Protein AF-A0A428UQZ9-F1 (afdb_monomer)

Sequence (95 aa):
MAGGYGSVDTSTCTKVTPECPVSATLYGDYFSTGACALFVAQYAILIASQLGLGWRSKTWSYTAYLFVGSVFELIGYISRVRMSFNPFISNAFIL

pLDDT: mean 71.92, std 15.71, range [39.81, 93.62]

InterPro domains:
  IPR007568 RTA-like protein [PTHR31465] (17-95)

Solvent-accessible surface area (backbone atoms only — not comparable to full-atom values): 5682 Å² total; per-residue (Å²): 139,87,80,96,65,88,87,70,63,46,87,74,50,67,62,85,41,94,94,41,51,57,77,81,30,96,73,57,68,86,66,67,62,67,63,40,53,51,52,40,54,51,37,53,54,50,49,55,52,43,56,57,50,32,68,75,64,70,42,59,70,64,42,50,55,52,44,53,54,41,50,54,53,37,43,54,30,50,25,53,52,51,32,66,67,32,64,43,51,78,66,36,72,78,94

Organism: NCBI:txid131363

Mean predicted aligned error: 11.25 Å

Secondary structure (DSSP, 8-state):
-----SS--TTS--S-BTTB-GGGSTT-S---HHHHHHHHHHHHHHHHHHHHHHHHH--HHHHHHHHHHHHHHHHHHHHHHHHHH-TT-GGGGG-

Nearest PDB structures (foldseek):
  7qv3-assembly1_o  TM=7.185E-01  e=1.723E+00  Bacillus subtilis subsp. subtilis str. 168

Structure (mmCIF, N/CA/C/O backbone):
data_AF-A0A428UQZ9-F1
#
_entry.id   AF-A0A428UQZ9-F1
#
loop_
_atom_site.group_PDB
_atom_site.id
_atom_site.type_symbol
_atom_site.label_atom_id
_atom_site.label_alt_id
_atom_site.label_comp_id
_atom_site.label_asym_id
_atom_site.label_entity_id
_atom_site.label_seq_id
_atom_site.pdbx_PDB_ins_code
_atom_site.Cartn_x
_atom_site.Cartn_y
_atom_site.Cartn_z
_atom_site.occupancy
_atom_site.B_iso_or_equiv
_atom_site.auth_seq_id
_atom_site.auth_comp_id
_atom_site.auth_asym_id
_atom_site.auth_atom_id
_atom_site.pdbx_PDB_model_num
ATOM 1 N N . MET A 1 1 ? 18.316 16.395 -10.681 1.00 39.81 1 MET A N 1
ATOM 2 C CA . MET A 1 1 ? 19.605 15.986 -11.274 1.00 39.81 1 MET A CA 1
ATOM 3 C C . MET A 1 1 ? 19.287 15.170 -12.511 1.00 39.81 1 MET A C 1
ATOM 5 O O . MET A 1 1 ? 18.604 14.165 -12.389 1.00 39.81 1 MET A O 1
ATOM 9 N N . ALA A 1 2 ? 19.662 15.685 -13.680 1.00 49.03 2 ALA A N 1
ATOM 10 C CA . ALA A 1 2 ? 19.430 15.079 -14.986 1.00 49.03 2 ALA A CA 1
ATOM 11 C C . ALA A 1 2 ? 20.695 14.321 -15.416 1.00 49.03 2 ALA A C 1
ATOM 13 O O . ALA A 1 2 ? 21.781 14.897 -15.385 1.00 49.03 2 ALA A O 1
ATOM 14 N N . GLY A 1 3 ? 20.555 13.047 -15.784 1.00 44.84 3 GLY A N 1
ATOM 15 C CA . GLY A 1 3 ? 21.629 12.218 -16.326 1.00 44.84 3 GLY A CA 1
ATOM 16 C C . GLY A 1 3 ? 21.402 11.912 -17.809 1.00 44.84 3 GLY A C 1
ATOM 17 O O . GLY A 1 3 ? 20.516 11.145 -18.152 1.00 44.84 3 GLY A O 1
ATOM 18 N N . GLY A 1 4 ? 22.196 12.533 -18.682 1.00 54.44 4 GLY A N 1
ATOM 19 C CA . GLY A 1 4 ? 23.169 11.808 -19.510 1.00 54.44 4 GLY A CA 1
ATOM 20 C C . GLY A 1 4 ? 22.763 10.798 -20.596 1.00 54.44 4 GLY A C 1
ATOM 21 O O . GLY A 1 4 ? 23.665 10.088 -21.023 1.00 54.44 4 GLY A O 1
ATOM 22 N N . TYR A 1 5 ? 21.524 10.721 -21.094 1.00 47.03 5 TYR A N 1
ATOM 23 C CA . TYR A 1 5 ? 21.210 9.917 -22.294 1.00 47.03 5 TYR A CA 1
ATOM 24 C C . TYR A 1 5 ? 20.330 10.713 -23.264 1.00 47.03 5 TYR A C 1
ATOM 26 O O . TYR A 1 5 ? 19.275 11.216 -22.883 1.00 47.03 5 TYR A O 1
ATOM 34 N N . GLY A 1 6 ? 20.787 10.884 -24.507 1.00 49.56 6 GLY A N 1
ATOM 35 C CA . GLY A 1 6 ? 20.039 11.596 -25.543 1.00 49.56 6 GLY A CA 1
ATOM 36 C C . GLY A 1 6 ? 18.675 10.947 -25.783 1.00 49.56 6 GLY A C 1
ATOM 37 O O . GLY A 1 6 ? 18.623 9.777 -26.133 1.00 49.56 6 GLY A O 1
ATOM 38 N N . SER A 1 7 ? 17.600 11.706 -25.546 1.00 50.50 7 SER A N 1
ATOM 39 C CA . SER A 1 7 ? 16.217 11.483 -26.011 1.00 50.50 7 SER A CA 1
ATOM 40 C C . SER A 1 7 ? 15.676 10.040 -26.022 1.00 50.50 7 SER A C 1
ATOM 42 O O . SER A 1 7 ? 14.920 9.690 -26.924 1.00 50.50 7 SER A O 1
ATOM 44 N N . VAL A 1 8 ? 16.030 9.188 -25.053 1.00 54.31 8 VAL A N 1
ATOM 45 C CA . VAL A 1 8 ? 15.283 7.941 -24.831 1.00 54.31 8 VAL A CA 1
ATOM 46 C C . VAL A 1 8 ? 14.085 8.298 -23.968 1.00 54.31 8 VAL A C 1
ATOM 48 O O . VAL A 1 8 ? 14.199 8.468 -22.753 1.00 54.31 8 VAL A O 1
ATOM 51 N N . ASP A 1 9 ? 12.936 8.451 -24.616 1.00 54.03 9 ASP A N 1
ATOM 52 C CA . ASP A 1 9 ? 11.654 8.640 -23.957 1.00 54.03 9 ASP A CA 1
ATOM 53 C C . ASP A 1 9 ? 11.332 7.387 -23.124 1.00 54.03 9 ASP A C 1
ATOM 55 O O . ASP A 1 9 ? 10.789 6.395 -23.617 1.00 54.03 9 ASP A O 1
ATOM 59 N N . THR A 1 10 ? 11.666 7.419 -21.829 1.00 55.44 10 THR A N 1
ATOM 60 C CA . THR A 1 10 ? 11.361 6.351 -20.858 1.00 55.44 10 THR A CA 1
ATOM 61 C C . THR A 1 10 ? 9.864 6.034 -20.775 1.00 55.44 10 THR A C 1
ATOM 63 O O . THR A 1 10 ? 9.491 4.966 -20.301 1.00 55.44 10 THR A O 1
ATOM 66 N N . SER A 1 11 ? 9.001 6.893 -21.321 1.00 54.66 11 SER A N 1
ATOM 67 C CA . SER A 1 11 ? 7.570 6.648 -21.521 1.00 54.66 11 SER A CA 1
ATOM 68 C C . SER A 1 11 ? 7.248 5.478 -22.465 1.00 54.66 11 SER A C 1
ATOM 70 O O . SER A 1 11 ? 6.138 4.952 -22.392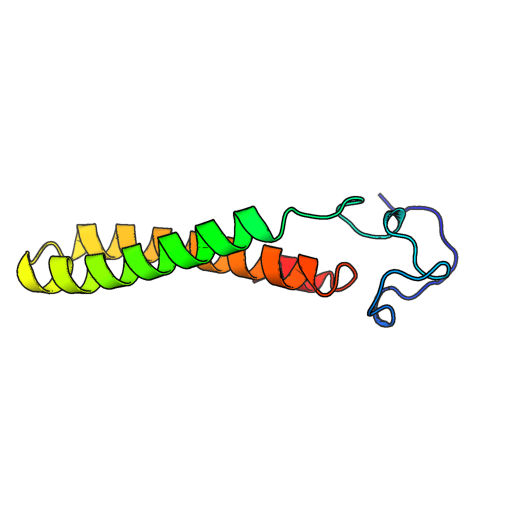 1.00 54.66 11 SER A O 1
ATOM 72 N N . THR A 1 12 ? 8.188 5.037 -23.312 1.00 57.12 12 THR A N 1
ATOM 73 C CA . THR A 1 12 ? 7.979 3.933 -24.275 1.00 57.12 12 THR A CA 1
ATOM 74 C C . THR A 1 12 ? 8.590 2.603 -23.807 1.00 57.12 12 THR A C 1
ATOM 76 O O . THR A 1 12 ? 8.233 1.535 -24.310 1.00 57.12 12 THR A O 1
ATOM 79 N N . CYS A 1 13 ? 9.477 2.619 -22.807 1.00 58.94 13 CYS A N 1
ATOM 80 C CA . CYS A 1 13 ? 10.149 1.407 -22.338 1.00 58.94 13 CYS A CA 1
ATOM 81 C C . CYS A 1 13 ? 9.304 0.623 -21.327 1.00 58.94 13 CYS A C 1
ATOM 83 O O . CYS A 1 13 ? 9.013 1.077 -20.226 1.00 58.94 13 CYS A O 1
ATOM 85 N N . THR A 1 14 ? 8.931 -0.601 -21.702 1.00 58.44 14 THR A N 1
ATOM 86 C CA . THR A 1 14 ? 8.122 -1.528 -20.883 1.00 58.44 14 THR A CA 1
ATOM 87 C C . THR A 1 14 ? 8.938 -2.685 -20.302 1.00 58.44 14 THR A C 1
ATOM 89 O O . THR A 1 14 ? 8.464 -3.399 -19.427 1.00 58.44 14 THR A O 1
ATOM 92 N N . LYS A 1 15 ? 10.173 -2.906 -20.767 1.00 55.00 15 LYS A N 1
ATOM 93 C CA . LYS A 1 15 ? 11.079 -3.940 -20.246 1.00 55.00 15 LYS A CA 1
ATOM 94 C C . LYS A 1 15 ? 12.525 -3.467 -20.288 1.00 55.00 15 LYS A C 1
ATOM 96 O O . LYS A 1 15 ? 12.875 -2.599 -21.082 1.00 55.00 15 LYS A O 1
ATOM 101 N N . VAL A 1 16 ? 13.342 -4.052 -19.414 1.00 58.84 16 VAL A N 1
ATOM 102 C CA . VAL A 1 16 ? 14.792 -3.851 -19.411 1.00 58.84 16 VAL A CA 1
ATOM 103 C C . VAL A 1 16 ? 15.365 -4.543 -20.646 1.00 58.84 16 VAL A C 1
ATOM 105 O O . VAL A 1 16 ? 15.329 -5.768 -20.755 1.00 58.84 16 VAL A O 1
ATOM 108 N N . THR A 1 17 ? 15.873 -3.740 -21.569 1.00 60.06 17 THR A N 1
ATOM 109 C CA . THR A 1 17 ? 16.482 -4.152 -22.841 1.00 60.06 17 THR A CA 1
ATOM 110 C C . THR A 1 17 ? 17.827 -3.421 -22.935 1.00 60.06 17 THR A C 1
ATOM 112 O O . THR A 1 17 ? 17.968 -2.379 -22.295 1.00 60.06 17 THR A O 1
ATOM 115 N N . PRO A 1 18 ? 18.830 -3.890 -23.695 1.00 59.41 18 PRO A N 1
ATOM 116 C CA . PRO A 1 18 ? 20.060 -3.126 -23.943 1.00 59.41 18 PRO A CA 1
ATOM 117 C C . PRO A 1 18 ? 19.831 -1.663 -24.377 1.00 59.41 18 PRO A C 1
ATOM 119 O O . PRO A 1 18 ? 20.621 -0.802 -24.003 1.00 59.41 18 PRO A O 1
ATOM 122 N N . GLU A 1 19 ? 18.725 -1.363 -25.072 1.00 57.84 19 GLU A N 1
ATOM 123 C CA . GLU A 1 19 ? 18.316 0.011 -25.436 1.00 57.84 19 GLU A CA 1
ATOM 124 C C . GLU A 1 19 ? 17.827 0.866 -24.239 1.00 57.84 19 GLU A C 1
ATOM 126 O O . GLU A 1 19 ? 17.799 2.091 -24.314 1.00 57.84 19 GLU A O 1
ATOM 131 N N . CYS A 1 20 ? 17.411 0.227 -23.140 1.00 61.69 20 CYS A N 1
ATOM 132 C CA . CYS A 1 20 ? 16.816 0.839 -21.948 1.00 61.69 20 CYS A CA 1
ATOM 133 C C . CYS A 1 20 ? 17.435 0.230 -20.672 1.00 61.69 20 CYS A C 1
ATOM 135 O O . CYS A 1 20 ? 16.851 -0.671 -20.055 1.00 61.69 20 CYS A O 1
ATOM 137 N N . PRO A 1 21 ? 18.644 0.684 -20.280 1.00 60.72 21 PRO A N 1
ATOM 138 C CA . PRO A 1 21 ? 19.371 0.129 -19.144 1.00 60.72 21 PRO A CA 1
ATOM 139 C C . PRO A 1 21 ? 18.716 0.491 -17.803 1.00 60.72 21 PRO A C 1
ATOM 141 O O . PRO A 1 21 ? 18.153 1.573 -17.633 1.00 60.72 21 PRO A O 1
ATOM 144 N N . VAL A 1 22 ? 18.857 -0.391 -16.805 1.00 57.03 22 VAL A N 1
ATOM 145 C CA . VAL A 1 22 ? 18.344 -0.188 -15.431 1.00 57.03 22 VAL A CA 1
ATOM 146 C C . VAL A 1 22 ? 18.881 1.083 -14.765 1.00 57.03 22 VAL A C 1
ATOM 148 O O . VAL A 1 22 ? 18.201 1.669 -13.928 1.00 57.03 22 VAL A O 1
ATOM 151 N N . SER A 1 23 ? 20.053 1.563 -15.186 1.00 56.56 23 SER A N 1
ATOM 152 C CA . SER A 1 23 ? 20.669 2.807 -14.709 1.00 56.56 23 SER A CA 1
ATOM 153 C C . SER A 1 23 ? 19.915 4.076 -15.126 1.00 56.56 23 SER A C 1
ATOM 155 O O . SER A 1 23 ? 20.138 5.126 -14.534 1.00 56.56 23 SER A O 1
ATOM 157 N N . ALA A 1 24 ? 19.023 3.998 -16.122 1.00 55.00 24 ALA A N 1
ATOM 158 C CA . ALA A 1 24 ? 18.145 5.103 -16.517 1.00 55.00 24 ALA A CA 1
ATOM 159 C C . ALA A 1 24 ? 16.846 5.162 -15.685 1.00 55.00 24 ALA A C 1
ATOM 161 O O . ALA A 1 24 ? 16.045 6.082 -15.844 1.00 55.00 24 ALA A O 1
ATOM 162 N N . THR A 1 25 ? 16.620 4.182 -14.803 1.00 57.91 25 THR A N 1
ATOM 163 C CA . THR A 1 25 ? 15.465 4.148 -13.897 1.00 57.91 25 THR A CA 1
ATOM 164 C C . THR A 1 25 ? 15.801 4.849 -12.580 1.00 57.91 25 THR A C 1
ATOM 166 O O . THR A 1 25 ? 16.948 4.846 -12.141 1.00 57.91 25 THR A O 1
ATOM 169 N N . LEU A 1 26 ? 14.794 5.427 -11.920 1.00 60.34 26 LEU A N 1
ATOM 170 C CA . LEU A 1 26 ? 14.957 6.186 -10.667 1.00 60.34 26 LEU A CA 1
ATOM 171 C C . LEU A 1 26 ? 15.627 5.395 -9.530 1.00 60.34 26 LEU A C 1
ATOM 173 O O . LEU A 1 26 ? 16.250 6.002 -8.664 1.00 60.34 26 LEU A O 1
ATOM 177 N N . TYR A 1 27 ? 15.480 4.067 -9.521 1.00 57.53 27 TYR A N 1
ATOM 178 C CA . TYR A 1 27 ? 15.937 3.209 -8.425 1.00 57.53 27 TYR A CA 1
ATOM 179 C C . TYR A 1 27 ? 17.224 2.433 -8.719 1.00 57.53 27 TYR A C 1
ATOM 181 O O . TYR A 1 27 ? 17.843 1.969 -7.770 1.00 57.53 27 TYR A O 1
ATOM 189 N N . GLY A 1 28 ? 17.646 2.296 -9.982 1.00 55.53 28 GLY A N 1
ATOM 190 C CA . GLY A 1 28 ? 18.945 1.709 -10.341 1.00 55.53 28 GLY A CA 1
ATOM 191 C C . GLY A 1 28 ? 19.160 0.229 -9.987 1.00 55.53 28 GLY A C 1
ATOM 192 O O . GLY A 1 28 ? 20.217 -0.295 -10.316 1.00 55.53 28 GLY A O 1
ATOM 193 N N . ASP A 1 29 ? 18.179 -0.447 -9.377 1.00 56.28 29 ASP A N 1
ATOM 194 C CA . ASP A 1 29 ? 18.291 -1.819 -8.871 1.00 56.28 29 ASP A CA 1
ATOM 195 C C . ASP A 1 29 ? 16.940 -2.559 -8.852 1.00 56.28 29 ASP A C 1
ATOM 197 O O . ASP A 1 29 ? 15.861 -1.959 -8.796 1.00 56.28 29 ASP A O 1
ATOM 201 N N . TYR A 1 30 ? 16.998 -3.894 -8.883 1.00 58.31 30 TYR A N 1
ATOM 202 C CA . TYR A 1 30 ? 15.827 -4.775 -8.817 1.00 58.31 30 TYR A CA 1
ATOM 203 C C . TYR A 1 30 ? 15.309 -4.849 -7.379 1.00 58.31 30 TYR A C 1
ATOM 205 O O . TYR A 1 30 ? 15.971 -5.360 -6.474 1.00 58.31 30 TYR A O 1
ATOM 213 N N . PHE A 1 31 ? 14.091 -4.362 -7.166 1.00 63.69 31 PHE A N 1
ATOM 214 C CA . PHE A 1 31 ? 13.432 -4.459 -5.871 1.00 63.69 31 PHE A CA 1
ATOM 215 C C . PHE A 1 31 ? 13.063 -5.923 -5.569 1.00 63.69 31 PHE A C 1
ATOM 217 O O . PHE A 1 31 ? 12.567 -6.631 -6.445 1.00 63.69 31 PHE A O 1
ATOM 224 N N . SER A 1 32 ? 13.266 -6.390 -4.330 1.00 69.56 32 SER A N 1
ATOM 225 C CA . SER A 1 32 ? 12.876 -7.754 -3.937 1.00 69.56 32 SER A CA 1
ATOM 226 C C . SER A 1 32 ? 11.351 -7.897 -3.955 1.00 6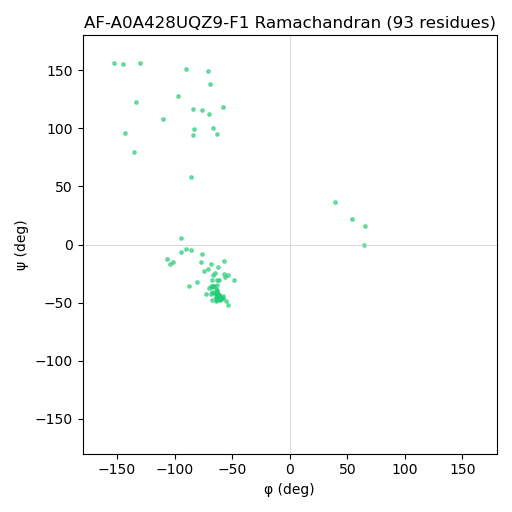9.56 32 SER A C 1
ATOM 228 O O . SER A 1 32 ? 10.647 -7.489 -3.024 1.00 69.56 32 SER A O 1
ATOM 230 N N . THR A 1 33 ? 10.826 -8.486 -5.032 1.00 70.88 33 THR A N 1
ATOM 231 C CA . THR A 1 33 ? 9.386 -8.703 -5.232 1.00 70.88 33 THR A CA 1
ATOM 232 C C . THR A 1 33 ? 8.800 -9.613 -4.148 1.00 70.88 33 THR A C 1
ATOM 234 O O . THR A 1 33 ? 7.650 -9.437 -3.750 1.00 70.88 33 THR A O 1
ATOM 237 N N . GLY A 1 34 ? 9.607 -10.541 -3.615 1.00 78.12 34 GLY A N 1
ATOM 238 C CA . GLY A 1 34 ? 9.197 -11.470 -2.561 1.00 78.12 34 GLY A CA 1
ATOM 239 C C . GLY A 1 34 ? 8.851 -10.766 -1.250 1.00 78.12 34 GLY A C 1
ATOM 240 O O . GLY A 1 34 ? 7.773 -10.988 -0.704 1.00 7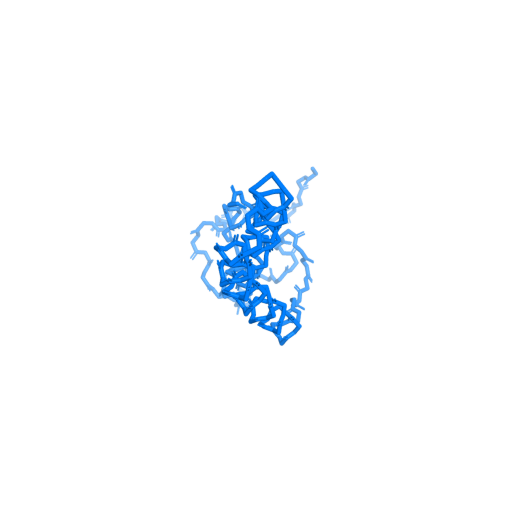8.12 34 GLY A O 1
ATOM 241 N N . ALA A 1 35 ? 9.714 -9.863 -0.775 1.00 80.94 35 ALA A N 1
ATOM 242 C CA . ALA A 1 35 ? 9.445 -9.109 0.449 1.00 80.94 35 ALA A CA 1
ATOM 243 C C . ALA A 1 35 ? 8.188 -8.237 0.301 1.00 80.94 35 ALA A C 1
ATOM 245 O O . ALA A 1 35 ? 7.329 -8.236 1.179 1.00 80.94 35 ALA A O 1
ATOM 246 N N . CYS A 1 36 ? 8.029 -7.562 -0.842 1.00 81.62 36 CYS A N 1
ATOM 247 C CA . CYS A 1 36 ? 6.851 -6.731 -1.102 1.00 81.62 36 CYS A CA 1
ATOM 248 C C . CYS A 1 36 ? 5.553 -7.541 -1.087 1.00 81.62 36 CYS A C 1
ATOM 250 O O . CYS A 1 36 ? 4.578 -7.113 -0.477 1.00 81.62 36 CYS A O 1
ATOM 252 N N . ALA A 1 37 ? 5.541 -8.717 -1.721 1.00 84.06 37 ALA A N 1
ATOM 253 C CA . ALA A 1 37 ? 4.367 -9.584 -1.752 1.00 84.06 37 ALA A CA 1
ATOM 254 C C . ALA A 1 37 ? 3.968 -10.073 -0.349 1.00 84.06 37 ALA A C 1
ATOM 256 O O . ALA A 1 37 ? 2.779 -10.097 -0.027 1.00 84.06 37 ALA A O 1
ATOM 257 N N . LEU A 1 38 ? 4.948 -10.404 0.501 1.00 89.31 38 LEU A N 1
ATOM 258 C CA . LEU A 1 38 ? 4.691 -10.795 1.889 1.00 89.31 38 LEU A CA 1
ATOM 259 C C . LEU A 1 38 ? 4.068 -9.654 2.697 1.00 89.31 38 LEU A C 1
ATOM 261 O O . LEU A 1 38 ? 3.083 -9.878 3.399 1.00 89.31 38 LEU A O 1
ATOM 265 N N . PHE A 1 39 ? 4.588 -8.430 2.569 1.00 88.38 39 PHE A N 1
ATOM 266 C CA . PHE A 1 39 ? 4.017 -7.278 3.266 1.00 88.38 39 PHE A CA 1
ATOM 267 C C . PHE A 1 39 ? 2.587 -6.981 2.797 1.00 88.38 39 PHE A C 1
ATOM 269 O O . PHE A 1 39 ? 1.703 -6.838 3.638 1.00 88.38 39 PHE A O 1
ATOM 276 N N . VAL A 1 40 ? 2.315 -6.991 1.485 1.00 89.69 40 VAL A N 1
ATOM 277 C CA . VAL A 1 40 ? 0.948 -6.820 0.945 1.00 89.69 40 VAL A CA 1
ATOM 278 C C . VAL A 1 40 ? -0.020 -7.845 1.543 1.00 89.69 40 VAL A C 1
ATOM 280 O O . VAL A 1 40 ? -1.094 -7.471 2.018 1.00 89.69 40 VAL A O 1
ATOM 283 N N . ALA A 1 41 ? 0.359 -9.126 1.558 1.00 91.62 41 ALA A N 1
ATOM 284 C CA . ALA A 1 41 ? -0.474 -10.186 2.119 1.00 91.62 41 ALA A CA 1
ATOM 285 C C . ALA A 1 41 ? -0.729 -9.977 3.622 1.00 91.62 41 ALA A C 1
ATOM 287 O O . ALA A 1 41 ? -1.869 -10.086 4.078 1.00 91.62 41 ALA A O 1
ATOM 288 N N . GLN A 1 42 ? 0.309 -9.613 4.380 1.00 93.38 42 GLN A N 1
ATOM 289 C CA . GLN A 1 42 ? 0.204 -9.381 5.818 1.00 93.38 42 GLN A CA 1
ATOM 290 C C . GLN A 1 42 ? -0.737 -8.212 6.144 1.00 93.38 42 GLN A C 1
ATOM 292 O O . GLN A 1 42 ? -1.626 -8.367 6.984 1.00 93.38 42 GLN A O 1
ATOM 297 N N . TYR A 1 43 ? -0.601 -7.064 5.471 1.00 91.50 43 TYR A N 1
ATOM 298 C CA . TYR A 1 43 ? -1.479 -5.910 5.705 1.00 91.50 43 TYR A CA 1
ATOM 299 C C . TYR A 1 43 ? -2.932 -6.194 5.299 1.00 91.50 43 TYR A C 1
ATOM 301 O O . TYR A 1 43 ? -3.849 -5.773 6.004 1.00 91.50 43 TYR A O 1
ATOM 309 N N . ALA A 1 44 ? -3.169 -6.971 4.236 1.00 90.38 44 ALA A N 1
ATOM 310 C CA . ALA A 1 44 ? -4.519 -7.381 3.846 1.00 90.38 44 ALA A CA 1
ATOM 311 C C . ALA A 1 44 ? -5.203 -8.260 4.916 1.00 90.38 44 ALA A C 1
ATOM 313 O O . ALA A 1 44 ? -6.367 -8.035 5.258 1.00 90.38 44 ALA A O 1
ATOM 314 N N . ILE A 1 45 ? -4.475 -9.222 5.495 1.00 93.62 45 ILE A N 1
ATOM 315 C CA . ILE A 1 45 ? -4.977 -10.082 6.583 1.00 93.62 45 ILE A CA 1
ATOM 316 C C . ILE A 1 45 ? -5.245 -9.254 7.849 1.0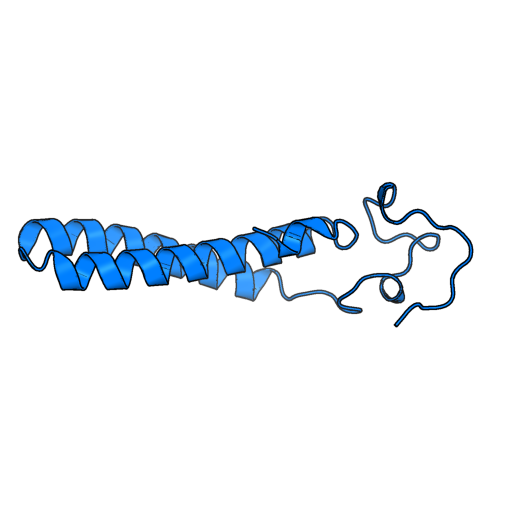0 93.62 45 ILE A C 1
ATOM 318 O O . ILE A 1 45 ? -6.270 -9.423 8.518 1.00 93.62 45 ILE A O 1
ATOM 322 N N . LEU A 1 46 ? -4.343 -8.325 8.169 1.00 91.75 46 LEU A N 1
ATOM 323 C CA . LEU A 1 46 ? -4.483 -7.423 9.308 1.00 91.75 46 LEU A CA 1
ATOM 324 C C . LEU A 1 46 ? -5.742 -6.552 9.175 1.00 91.75 46 LEU A C 1
ATOM 326 O O . LEU A 1 46 ? -6.547 -6.517 10.104 1.00 91.75 46 LEU A O 1
ATOM 330 N N . ILE A 1 47 ? -5.984 -5.951 8.009 1.00 91.38 47 ILE A N 1
ATOM 331 C CA . ILE A 1 47 ? -7.198 -5.167 7.739 1.00 91.38 47 ILE A CA 1
ATOM 332 C C . ILE A 1 47 ? -8.469 -6.008 7.947 1.00 91.38 47 ILE A C 1
ATOM 334 O O . ILE A 1 47 ? -9.401 -5.563 8.624 1.00 91.38 47 ILE A O 1
ATOM 338 N N . ALA A 1 48 ? -8.500 -7.240 7.427 1.00 90.75 48 ALA A N 1
ATOM 339 C CA . ALA A 1 48 ? -9.649 -8.134 7.576 1.00 90.75 48 ALA A CA 1
ATOM 340 C C . ALA A 1 48 ? -9.930 -8.491 9.049 1.00 90.75 48 ALA A C 1
ATOM 342 O O . ALA A 1 48 ? -11.079 -8.457 9.495 1.00 90.75 48 ALA A O 1
ATOM 343 N N . SER A 1 49 ? -8.884 -8.781 9.828 1.00 90.44 49 SER A N 1
ATOM 344 C CA . SER A 1 49 ? -9.030 -9.089 11.259 1.00 90.44 49 SER A CA 1
ATOM 345 C C . SER A 1 49 ? -9.471 -7.874 12.087 1.00 90.44 49 SER A C 1
ATOM 347 O O . SER A 1 49 ? -10.297 -8.014 12.992 1.00 90.44 49 SER A O 1
ATOM 349 N N . GLN A 1 50 ? -9.006 -6.670 11.744 1.00 88.69 50 GLN A N 1
ATOM 350 C CA . GLN A 1 50 ? -9.402 -5.423 12.406 1.00 88.69 50 GLN A CA 1
ATOM 351 C C . GLN A 1 50 ? -10.862 -5.050 12.152 1.00 88.69 50 GLN A C 1
ATOM 353 O O . GLN A 1 50 ? -11.525 -4.592 13.080 1.00 88.69 50 GLN A O 1
ATOM 358 N N . LEU A 1 51 ? -11.397 -5.307 10.956 1.00 86.25 51 LEU A N 1
ATOM 359 C CA . LEU A 1 51 ? -12.828 -5.142 10.671 1.00 86.25 51 LEU A CA 1
ATOM 360 C C . LEU A 1 51 ? -13.696 -6.053 11.556 1.00 86.25 51 LEU A C 1
ATOM 362 O O . LEU A 1 51 ? -14.690 -5.598 12.124 1.00 86.25 51 LEU A O 1
ATOM 366 N N . GLY A 1 52 ? -13.291 -7.315 11.738 1.00 85.31 52 GLY A N 1
ATOM 367 C CA . GLY A 1 52 ? -14.008 -8.266 12.594 1.00 85.31 52 GLY A CA 1
ATOM 368 C C . GLY A 1 52 ? -13.959 -7.899 14.081 1.00 85.31 52 GLY A C 1
ATOM 369 O O . GLY A 1 52 ? -14.989 -7.864 14.759 1.00 85.31 52 GLY A O 1
ATOM 370 N N . LEU A 1 53 ? -12.767 -7.577 14.591 1.00 85.06 53 LEU A N 1
ATOM 371 C CA . LEU A 1 53 ? -12.573 -7.188 15.992 1.00 85.06 53 LEU A CA 1
ATOM 372 C C . LEU A 1 53 ? -13.184 -5.815 16.300 1.00 85.06 53 LEU A C 1
ATOM 374 O O . LEU A 1 53 ? -13.775 -5.633 17.364 1.00 85.06 53 LEU A O 1
ATOM 378 N N . GLY A 1 54 ? -13.103 -4.868 15.366 1.00 82.75 54 GLY A N 1
ATOM 379 C CA . GLY A 1 54 ? -13.677 -3.531 15.501 1.00 82.75 54 GLY A CA 1
ATOM 380 C C . GLY A 1 54 ? -15.194 -3.547 15.633 1.00 82.75 54 GLY A C 1
ATOM 381 O O . GLY A 1 54 ? -15.743 -2.844 16.485 1.00 82.75 54 GLY A O 1
ATOM 382 N N . TRP A 1 55 ? -15.870 -4.405 14.861 1.00 80.38 55 TRP A N 1
ATOM 383 C CA . TRP A 1 55 ? -17.322 -4.565 14.956 1.00 80.38 55 TRP A CA 1
ATOM 384 C C . TRP A 1 55 ? -17.741 -5.093 16.333 1.00 80.38 55 TRP A C 1
ATOM 386 O O . TRP A 1 55 ? -18.696 -4.596 16.933 1.00 80.38 55 TRP A O 1
ATOM 396 N N . ARG A 1 56 ? -17.018 -6.086 16.866 1.00 82.50 56 ARG A N 1
ATOM 397 C CA . ARG A 1 56 ? -17.347 -6.723 18.151 1.00 82.50 56 ARG A CA 1
ATOM 398 C C . ARG A 1 56 ? -17.033 -5.819 19.348 1.00 82.50 56 ARG A C 1
ATOM 400 O O . ARG A 1 56 ? -17.837 -5.749 20.274 1.00 82.50 56 ARG A O 1
ATOM 407 N N . SER A 1 57 ? -15.888 -5.139 19.327 1.00 74.81 57 SER A N 1
ATOM 408 C CA . SER A 1 57 ? -15.331 -4.453 20.500 1.00 74.81 57 SER A CA 1
ATOM 409 C C . SER A 1 57 ? -15.783 -3.000 20.666 1.00 74.81 57 SER A C 1
ATOM 411 O O . SER A 1 57 ? -15.436 -2.381 21.668 1.00 74.81 57 SER A O 1
ATOM 413 N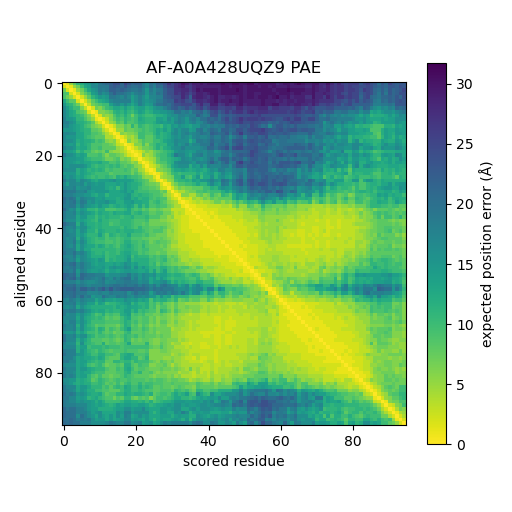 N . LYS A 1 58 ? -16.563 -2.430 19.729 1.00 75.94 58 LYS A N 1
ATOM 414 C CA . LYS A 1 58 ? -17.041 -1.027 19.790 1.00 75.94 58 LYS A CA 1
ATOM 415 C C . LYS A 1 58 ? -15.912 0.011 19.967 1.00 75.94 58 LYS A C 1
ATOM 417 O O . LYS A 1 58 ? -16.163 1.150 20.354 1.00 75.94 58 LYS A O 1
ATOM 422 N N . THR A 1 59 ? -14.674 -0.328 19.619 1.00 77.81 59 THR A N 1
ATOM 423 C CA . THR A 1 59 ? -13.505 0.561 19.680 1.00 77.81 59 THR A CA 1
ATOM 424 C C . THR A 1 59 ? -13.383 1.399 18.403 1.00 77.81 59 THR A C 1
ATOM 426 O O . THR A 1 59 ? -12.377 1.328 17.702 1.00 77.81 59 THR A O 1
ATOM 429 N N . TRP A 1 60 ? -14.420 2.180 18.081 1.00 77.12 60 TRP A N 1
ATOM 430 C CA . TRP A 1 60 ? -14.587 2.851 16.781 1.00 77.12 60 TRP A CA 1
ATOM 431 C C . TRP A 1 60 ? -13.381 3.706 16.372 1.00 77.12 60 TRP A C 1
ATOM 433 O O . TRP A 1 60 ? -12.838 3.513 15.286 1.00 77.12 60 TRP A O 1
ATOM 443 N N . SER A 1 61 ? -12.915 4.603 17.244 1.00 85.31 61 SER A N 1
ATOM 444 C CA . SER A 1 61 ? -11.799 5.496 16.903 1.00 85.31 61 SER A CA 1
ATOM 445 C C . SER A 1 61 ? -10.476 4.745 16.763 1.00 85.31 61 SER A C 1
ATOM 447 O O . SER A 1 61 ? -9.731 4.983 15.819 1.00 85.31 61 SER A O 1
ATOM 449 N N . TYR A 1 62 ? -10.193 3.799 17.663 1.00 84.69 62 TYR A N 1
ATOM 450 C CA . TYR A 1 62 ? -8.946 3.030 17.637 1.00 84.69 62 TYR A CA 1
ATOM 451 C C . TYR A 1 62 ? -8.835 2.170 16.373 1.00 84.69 62 TYR A C 1
ATOM 453 O O . TYR A 1 62 ? -7.812 2.187 15.690 1.00 84.69 62 TYR A O 1
ATOM 461 N N . THR A 1 63 ? -9.914 1.469 16.019 1.00 86.25 63 THR A N 1
ATOM 462 C CA . THR A 1 63 ? -9.939 0.642 14.812 1.00 86.25 63 THR A CA 1
ATOM 463 C C . THR A 1 63 ? -9.863 1.499 13.547 1.00 86.25 63 THR A C 1
ATOM 465 O O . THR A 1 63 ? -9.195 1.096 12.601 1.00 86.25 63 THR A O 1
ATOM 468 N N . ALA A 1 64 ? -10.468 2.694 13.529 1.00 88.12 64 ALA A N 1
ATOM 469 C CA . ALA A 1 64 ? -10.375 3.606 12.390 1.00 88.12 64 ALA A CA 1
ATOM 470 C C . ALA A 1 64 ? -8.932 4.075 12.128 1.00 88.12 64 ALA A C 1
ATOM 472 O O . ALA A 1 64 ? -8.471 3.998 10.991 1.00 88.12 64 ALA A O 1
ATOM 473 N N . TYR A 1 65 ? -8.192 4.498 13.162 1.00 91.19 65 TYR A N 1
ATOM 474 C CA . TYR A 1 65 ? -6.790 4.910 12.998 1.00 91.19 65 TYR A CA 1
ATOM 475 C C . TYR A 1 65 ? -5.897 3.762 12.515 1.00 91.19 65 TYR A C 1
ATOM 477 O O . TYR A 1 65 ? -5.100 3.954 11.596 1.00 91.19 65 TYR A O 1
ATOM 485 N N . LEU A 1 66 ? -6.052 2.565 13.092 1.00 90.00 66 LEU A N 1
ATOM 486 C CA . LEU A 1 66 ? -5.294 1.390 12.656 1.00 90.00 66 LEU A CA 1
ATOM 487 C C . LEU A 1 66 ? -5.626 0.988 11.219 1.00 90.00 66 L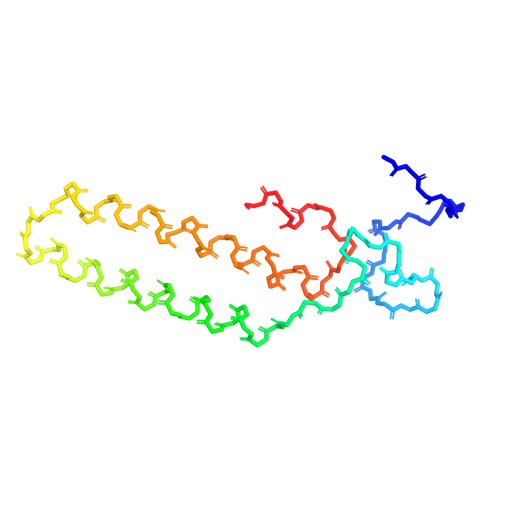EU A C 1
ATOM 489 O O . LEU A 1 66 ? -4.717 0.694 10.444 1.00 90.00 6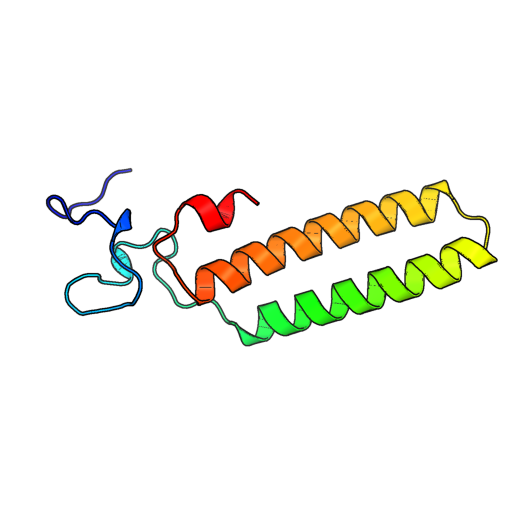6 LEU A O 1
ATOM 493 N N . PHE A 1 67 ? -6.904 1.024 10.843 1.00 91.06 67 PHE A N 1
ATOM 494 C CA . PHE A 1 67 ? -7.336 0.728 9.482 1.00 91.06 67 PHE A CA 1
ATOM 495 C C . PHE A 1 67 ? -6.717 1.707 8.479 1.00 91.06 67 PHE A C 1
ATOM 497 O O . PHE A 1 67 ? -6.129 1.273 7.493 1.00 91.06 67 PHE A O 1
ATOM 504 N N . VAL A 1 68 ? -6.775 3.015 8.755 1.00 93.38 68 VAL A N 1
ATOM 505 C CA . VAL A 1 68 ? -6.195 4.045 7.878 1.00 93.38 68 VAL A CA 1
ATOM 506 C C . VAL A 1 68 ? -4.687 3.849 7.708 1.00 93.38 68 VAL A C 1
ATOM 508 O O . VAL A 1 68 ? -4.207 3.848 6.577 1.00 93.38 68 VAL A O 1
ATOM 511 N N . GLY A 1 69 ? -3.945 3.619 8.796 1.00 92.00 69 GLY A N 1
ATOM 512 C CA . GLY A 1 69 ? -2.503 3.362 8.717 1.00 92.00 69 GLY A CA 1
ATOM 513 C C . GLY A 1 69 ? -2.172 2.099 7.916 1.00 92.00 69 GLY A C 1
ATOM 514 O O . GLY A 1 69 ? -1.299 2.120 7.053 1.00 92.00 69 GLY A O 1
ATOM 515 N N . SER A 1 70 ? -2.925 1.019 8.138 1.00 91.94 70 SER A N 1
ATOM 516 C CA . SER A 1 70 ? -2.742 -0.250 7.421 1.00 91.94 70 SER A CA 1
ATOM 517 C C . SER A 1 70 ? -3.018 -0.119 5.921 1.00 91.94 70 SER A C 1
ATOM 519 O O . SER A 1 70 ? -2.323 -0.722 5.107 1.00 91.94 70 SER A O 1
ATOM 521 N N . VAL A 1 71 ? -4.025 0.675 5.544 1.00 91.94 71 VAL A N 1
ATOM 522 C CA . VAL A 1 71 ? -4.353 0.961 4.141 1.00 91.94 71 VAL A CA 1
ATOM 523 C C . VAL A 1 71 ? -3.248 1.781 3.479 1.00 91.94 71 VAL A C 1
ATOM 525 O O . VAL A 1 71 ? -2.882 1.486 2.344 1.00 91.94 71 VAL A O 1
ATOM 528 N N . PHE A 1 72 ? -2.687 2.769 4.177 1.00 91.00 72 PHE A N 1
ATOM 529 C CA . PHE A 1 72 ? -1.605 3.592 3.637 1.00 91.00 72 PHE A CA 1
ATOM 530 C C . PHE A 1 72 ? -0.343 2.763 3.356 1.00 91.00 72 PHE A C 1
ATOM 532 O O . PHE A 1 72 ? 0.237 2.857 2.275 1.00 91.00 72 PHE A O 1
ATOM 539 N N . GLU A 1 73 ? 0.010 1.861 4.274 1.00 90.06 73 GLU A N 1
ATOM 540 C CA . GLU A 1 73 ? 1.103 0.905 4.068 1.00 90.06 73 GLU A CA 1
ATOM 541 C C . GLU A 1 73 ? 0.816 -0.038 2.889 1.00 90.06 73 GLU A C 1
ATOM 543 O O . GLU A 1 73 ? 1.682 -0.257 2.040 1.00 90.06 73 GLU A O 1
ATOM 548 N N . LEU A 1 74 ? -0.413 -0.559 2.780 1.00 89.44 74 LEU A N 1
ATOM 549 C CA . LEU A 1 74 ? -0.815 -1.429 1.673 1.00 89.44 74 LEU A CA 1
ATOM 550 C C . LEU A 1 74 ? -0.650 -0.732 0.312 1.00 89.44 74 LEU A C 1
ATOM 552 O O . LEU A 1 74 ? -0.092 -1.327 -0.612 1.00 89.44 74 LEU A O 1
ATOM 556 N N . ILE A 1 75 ? -1.093 0.523 0.191 1.00 89.88 75 ILE A N 1
ATOM 557 C CA . ILE A 1 75 ? -0.944 1.333 -1.030 1.00 89.88 75 ILE A CA 1
ATOM 558 C C . ILE A 1 75 ? 0.542 1.515 -1.371 1.00 89.88 75 ILE A C 1
ATOM 560 O O . ILE A 1 75 ? 0.942 1.261 -2.509 1.00 89.88 75 ILE A O 1
ATOM 564 N N . GLY A 1 76 ? 1.374 1.839 -0.377 1.00 85.31 76 GLY A N 1
ATOM 565 C CA . GLY A 1 76 ? 2.821 1.997 -0.542 1.00 85.31 76 GLY A CA 1
ATOM 566 C C . GLY A 1 76 ? 3.556 0.720 -0.973 1.00 85.31 76 GLY A C 1
ATOM 567 O O . GLY A 1 76 ? 4.556 0.778 -1.691 1.00 85.31 76 GLY A O 1
ATOM 568 N N . TYR A 1 77 ? 3.077 -0.464 -0.585 1.00 84.19 77 TYR A N 1
ATOM 569 C CA . TYR A 1 77 ? 3.635 -1.718 -1.099 1.00 84.19 77 TYR A CA 1
ATOM 570 C C 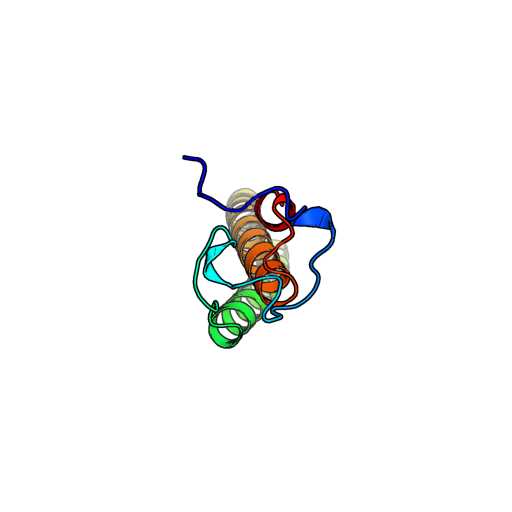. TYR A 1 77 ? 3.098 -2.080 -2.487 1.00 84.19 77 TYR A C 1
ATOM 572 O O . TYR A 1 77 ? 3.845 -2.632 -3.296 1.00 84.19 77 TYR A O 1
ATOM 580 N N . ILE A 1 78 ? 1.846 -1.737 -2.808 1.00 82.94 78 ILE A N 1
ATOM 581 C CA . ILE A 1 78 ? 1.289 -1.924 -4.156 1.00 82.94 78 ILE A CA 1
ATOM 582 C C . ILE A 1 78 ? 2.057 -1.076 -5.174 1.00 82.94 78 ILE A C 1
ATOM 584 O O . ILE A 1 78 ? 2.411 -1.595 -6.235 1.00 82.94 78 ILE A O 1
ATOM 588 N N . SER A 1 79 ? 2.369 0.183 -4.862 1.00 80.94 79 SER A N 1
ATOM 589 C CA . SER A 1 79 ? 3.189 1.038 -5.731 1.00 80.94 79 SER A CA 1
ATOM 590 C C . SER A 1 79 ? 4.565 0.419 -6.001 1.00 80.94 79 SER A C 1
ATOM 592 O O . SER A 1 79 ? 4.973 0.306 -7.159 1.00 80.94 79 SER A O 1
ATOM 594 N N . ARG A 1 80 ? 5.231 -0.123 -4.971 1.00 76.88 80 ARG A N 1
ATOM 595 C CA . ARG A 1 80 ? 6.508 -0.853 -5.115 1.00 76.88 80 ARG A CA 1
ATOM 596 C C . ARG A 1 80 ? 6.393 -2.124 -5.960 1.00 76.88 80 ARG A C 1
ATOM 598 O O . ARG A 1 80 ? 7.252 -2.372 -6.805 1.00 76.88 80 ARG A O 1
ATOM 605 N N . VAL A 1 81 ? 5.324 -2.907 -5.799 1.00 76.25 81 VAL A N 1
ATOM 606 C CA . VAL A 1 81 ? 5.068 -4.089 -6.646 1.00 76.25 81 VAL A CA 1
ATOM 607 C C . VAL A 1 81 ? 4.860 -3.673 -8.102 1.00 76.25 81 VAL A C 1
ATOM 609 O O . VAL A 1 81 ? 5.421 -4.291 -9.003 1.00 76.25 81 VAL A O 1
ATOM 612 N N . ARG A 1 82 ? 4.105 -2.600 -8.359 1.00 71.81 82 ARG A N 1
ATOM 613 C CA . ARG A 1 82 ? 3.875 -2.081 -9.718 1.00 71.81 82 ARG A CA 1
ATOM 614 C C . ARG A 1 82 ? 5.174 -1.610 -10.372 1.00 71.81 82 ARG A C 1
ATOM 616 O O . ARG A 1 82 ? 5.363 -1.845 -11.564 1.00 71.81 82 ARG A O 1
ATOM 623 N N . MET A 1 83 ? 6.088 -1.050 -9.584 1.00 68.31 83 MET A N 1
ATOM 624 C CA . MET A 1 83 ? 7.423 -0.654 -10.035 1.00 68.31 83 MET A CA 1
ATOM 625 C C . MET A 1 83 ? 8.308 -1.858 -10.400 1.00 68.31 83 MET A C 1
ATOM 627 O O . MET A 1 83 ? 9.096 -1.770 -11.337 1.00 68.31 83 MET A O 1
ATOM 631 N N . SER A 1 84 ? 8.114 -3.010 -9.744 1.00 63.34 84 SER A N 1
ATOM 632 C CA . SER A 1 84 ? 8.804 -4.266 -10.086 1.00 63.34 84 SER A CA 1
ATOM 633 C C . SER A 1 84 ? 8.409 -4.824 -11.458 1.00 63.34 84 SER A C 1
ATOM 635 O O . SER A 1 84 ? 9.197 -5.557 -12.051 1.00 63.34 84 SER A O 1
ATOM 637 N N . PHE A 1 85 ? 7.207 -4.519 -11.957 1.00 64.69 85 PHE A N 1
ATOM 638 C CA . PHE A 1 85 ? 6.761 -4.966 -13.280 1.00 64.69 85 PHE A CA 1
ATOM 639 C C . PHE A 1 85 ? 7.175 -4.003 -14.397 1.00 64.69 85 PHE A C 1
ATOM 641 O O . PHE A 1 85 ? 7.484 -4.461 -15.492 1.00 64.69 85 PHE A O 1
ATOM 648 N N . ASN A 1 86 ? 7.185 -2.692 -14.127 1.00 61.56 86 ASN A N 1
ATOM 649 C CA . ASN A 1 86 ? 7.554 -1.651 -15.089 1.00 61.56 86 ASN A CA 1
ATOM 650 C C . ASN A 1 86 ? 8.336 -0.521 -14.387 1.00 61.56 86 ASN A C 1
ATOM 652 O O . ASN A 1 86 ? 7.719 0.403 -13.850 1.00 61.56 86 ASN A O 1
ATOM 656 N N . PRO A 1 87 ? 9.680 -0.546 -14.412 1.00 60.19 87 PRO A N 1
ATOM 657 C CA . PRO A 1 87 ? 10.506 0.410 -13.668 1.00 60.19 87 PRO A CA 1
ATOM 658 C C . PRO A 1 87 ? 10.578 1.811 -14.309 1.00 60.19 87 PRO A C 1
ATOM 660 O O . PRO A 1 87 ? 11.104 2.738 -13.699 1.00 60.19 87 PRO A O 1
ATOM 663 N N . PHE A 1 88 ? 10.044 1.979 -15.524 1.00 56.69 88 PHE A N 1
ATOM 664 C CA . PHE A 1 88 ? 10.072 3.234 -16.289 1.00 56.69 88 PHE A CA 1
ATOM 665 C C . PHE A 1 88 ? 8.824 4.113 -16.106 1.00 56.69 88 PHE A C 1
ATOM 667 O O . PHE A 1 88 ? 8.782 5.247 -16.5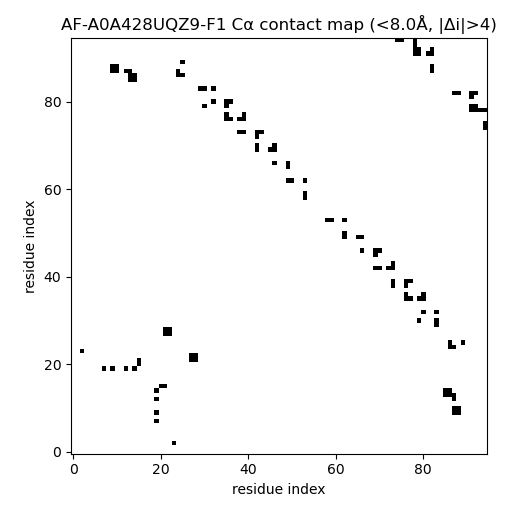80 1.00 56.69 88 PHE A O 1
ATOM 674 N N . ILE A 1 89 ? 7.801 3.621 -15.398 1.00 57.12 89 ILE A N 1
ATOM 675 C CA . ILE A 1 89 ? 6.591 4.398 -15.116 1.00 57.12 89 ILE A CA 1
ATOM 676 C C . ILE A 1 89 ? 6.855 5.272 -13.882 1.00 57.12 89 ILE A C 1
ATOM 678 O O . ILE A 1 89 ? 6.647 4.838 -12.750 1.00 57.12 89 ILE A O 1
ATOM 682 N N . SER A 1 90 ? 7.267 6.526 -14.095 1.00 53.03 90 SER A N 1
ATOM 683 C CA . SER A 1 90 ? 7.463 7.538 -13.034 1.00 53.03 90 SER A CA 1
ATOM 684 C C . SER A 1 90 ? 6.228 7.725 -12.138 1.00 53.03 90 SER A C 1
ATOM 686 O O . SER A 1 90 ? 6.329 8.084 -10.970 1.00 53.03 90 SER A O 1
ATOM 688 N N . ASN A 1 91 ? 5.048 7.431 -12.679 1.00 52.88 91 ASN A N 1
ATOM 689 C CA . ASN A 1 91 ? 3.743 7.579 -12.039 1.00 52.88 91 ASN A CA 1
ATOM 690 C C . ASN A 1 91 ? 3.449 6.462 -11.021 1.00 52.88 91 ASN A C 1
ATOM 692 O O . ASN A 1 91 ? 2.513 6.593 -10.239 1.00 52.88 91 ASN A O 1
ATOM 696 N N . ALA A 1 92 ? 4.205 5.357 -11.028 1.00 53.94 92 ALA A N 1
ATOM 697 C CA . ALA A 1 92 ? 3.986 4.250 -10.097 1.00 53.94 92 ALA A CA 1
ATOM 698 C C . ALA A 1 92 ? 4.256 4.654 -8.638 1.00 53.94 92 ALA A C 1
ATOM 700 O O . ALA A 1 92 ? 3.677 4.059 -7.740 1.00 53.94 92 ALA A O 1
ATOM 701 N N . PHE A 1 93 ? 5.082 5.681 -8.415 1.00 53.94 93 PHE A N 1
ATOM 702 C CA . PHE A 1 93 ? 5.393 6.245 -7.098 1.00 53.94 93 PHE A CA 1
ATOM 703 C C . PHE A 1 93 ? 4.256 7.097 -6.503 1.00 53.94 93 PHE A C 1
ATOM 705 O O . PHE A 1 93 ? 4.223 7.274 -5.292 1.00 53.94 93 PHE A O 1
ATOM 712 N N . ILE A 1 94 ? 3.348 7.636 -7.328 1.00 56.47 94 ILE A N 1
ATOM 713 C CA . ILE A 1 94 ? 2.419 8.704 -6.907 1.00 56.47 94 ILE A CA 1
ATOM 714 C C . ILE A 1 94 ? 1.046 8.204 -6.429 1.00 56.47 94 ILE A C 1
ATOM 716 O O . ILE A 1 94 ? 0.162 9.016 -6.158 1.00 56.47 94 ILE A O 1
ATOM 720 N N . LEU A 1 95 ? 0.877 6.879 -6.342 1.00 51.88 95 LEU A N 1
ATOM 721 C CA . LEU A 1 95 ? -0.251 6.242 -5.655 1.00 51.88 95 LEU A CA 1
ATOM 722 C C . LEU A 1 95 ? -0.082 6.325 -4.137 1.00 51.88 95 LEU A C 1
ATOM 724 O O . LEU A 1 95 ? 1.008 5.940 -3.658 1.00 51.88 95 LEU A O 1
#

Foldseek 3Di:
DDDDDPPPLLVPDQDDDPVHHLCVFPPSDQDDLVVLVVLLVVLVVVLVVLVVCCVVVVPVVVSVVSNVVSVVSNLQSQLVNVCNRGRSPPCSRVD

Radius of gyration: 18.37 Å; Cα contacts (8 Å, |Δi|>4): 70; chains: 1; bounding box: 40×28×46 Å